Protein AF-A0A2E4QQ95-F1 (afdb_monomer_lite)

pLDDT: mean 80.76, std 22.45, range [41.06, 98.75]

Foldseek 3Di:
DDDDDDDDDDDDDDPDPDDDDDDDDDDDDDDDDDDPDDDPPPPPPPPDDDDDDDDQDLLNLLLLLQLVVQLVVLVVVLVVQCVVDPDPVSNVVSVVVSVVSSQCSSVVSPHHPVSSVSLVVCCVVPPVSVVSSVVSNVVVVD

Radius of gyration: 28.23 Å; chains: 1; bounding box: 50×64×76 Å

Structure (mmCIF, N/CA/C/O backbone):
data_AF-A0A2E4QQ95-F1
#
_entry.id   AF-A0A2E4QQ95-F1
#
loop_
_atom_site.group_PDB
_atom_site.id
_atom_site.type_symbol
_atom_site.label_atom_id
_atom_site.label_alt_id
_atom_site.label_comp_id
_atom_site.label_asym_id
_atom_site.label_entity_id
_atom_site.label_seq_id
_atom_site.pdbx_PDB_ins_code
_atom_site.Cartn_x
_atom_site.Cartn_y
_atom_site.Cartn_z
_atom_site.occupancy
_atom_site.B_iso_or_equiv
_atom_site.auth_seq_id
_atom_site.auth_comp_id
_atom_site.auth_asym_id
_atom_site.auth_atom_id
_atom_site.pdbx_PDB_model_num
ATOM 1 N N . MET A 1 1 ? -38.604 37.551 41.985 1.00 42.22 1 MET A N 1
ATOM 2 C CA . MET A 1 1 ? -37.288 37.723 42.644 1.00 42.22 1 MET A CA 1
ATOM 3 C C . MET A 1 1 ? -36.200 37.141 41.742 1.00 42.22 1 MET A C 1
ATOM 5 O O . MET A 1 1 ? -36.415 36.054 41.240 1.00 42.22 1 MET A O 1
ATOM 9 N N . GLY A 1 2 ? -35.093 37.878 41.535 1.00 52.56 2 GLY A N 1
ATOM 10 C CA . GLY A 1 2 ? -33.784 37.407 41.014 1.00 52.56 2 GLY A CA 1
ATOM 11 C C . GLY A 1 2 ? -33.699 37.059 39.516 1.00 52.56 2 GLY A C 1
ATOM 12 O O . GLY A 1 2 ? -33.968 35.932 39.151 1.00 52.56 2 GLY A O 1
ATOM 13 N N . ARG A 1 3 ? -33.522 38.004 38.579 1.00 56.59 3 ARG A N 1
ATOM 14 C CA . ARG A 1 3 ? -32.277 38.654 38.082 1.00 56.59 3 ARG A CA 1
ATOM 15 C C . ARG A 1 3 ? -31.191 37.732 37.480 1.00 56.59 3 ARG A C 1
ATOM 17 O O . ARG A 1 3 ? -30.492 37.067 38.232 1.00 56.59 3 ARG A O 1
ATOM 24 N N . ARG A 1 4 ? -30.898 38.035 36.198 1.00 49.31 4 ARG A N 1
ATOM 25 C CA . ARG A 1 4 ? -29.625 37.917 35.436 1.00 49.31 4 ARG A CA 1
ATOM 26 C C . ARG A 1 4 ? -29.327 36.519 34.855 1.00 49.31 4 ARG A C 1
ATOM 28 O O . ARG A 1 4 ? -29.560 35.534 35.523 1.00 49.31 4 ARG A O 1
ATOM 35 N N . ALA A 1 5 ? -28.822 36.354 33.631 1.00 53.81 5 ALA A N 1
ATOM 36 C CA . ALA A 1 5 ? -28.116 37.279 32.747 1.00 53.81 5 ALA A CA 1
ATOM 37 C C . ALA A 1 5 ? -28.389 36.983 31.259 1.00 53.81 5 ALA A C 1
ATOM 39 O O . ALA A 1 5 ? -28.541 35.837 30.850 1.00 53.81 5 ALA A O 1
ATOM 40 N N . LEU A 1 6 ? -28.397 38.064 30.480 1.00 52.34 6 LEU A N 1
ATOM 41 C CA . LEU A 1 6 ? -28.345 38.109 29.024 1.00 52.34 6 LEU A CA 1
ATOM 42 C C . LEU A 1 6 ? -27.077 37.426 28.488 1.00 52.34 6 LEU A C 1
ATOM 44 O O . LEU A 1 6 ? -25.979 37.674 28.989 1.00 52.34 6 LEU A O 1
ATOM 48 N N . LYS A 1 7 ? -27.225 36.679 27.396 1.00 50.97 7 LYS A N 1
ATOM 49 C CA . LYS A 1 7 ? -26.178 36.497 26.384 1.00 50.97 7 LYS A CA 1
ATOM 50 C C . LYS A 1 7 ? -26.846 36.555 25.008 1.00 50.97 7 LYS A C 1
ATOM 52 O O . LYS A 1 7 ? -27.136 35.553 24.375 1.00 50.97 7 LYS A O 1
ATOM 57 N N . GLU A 1 8 ? -27.175 37.778 24.621 1.00 56.34 8 GLU A N 1
ATOM 58 C CA . GLU A 1 8 ? -27.351 38.199 23.226 1.00 56.34 8 GLU A CA 1
ATOM 59 C C . GLU A 1 8 ? -25.958 38.184 22.524 1.00 56.34 8 GLU A C 1
ATOM 61 O O . GLU A 1 8 ? -24.937 38.093 23.212 1.00 56.34 8 GLU A O 1
ATOM 66 N N . PRO A 1 9 ? -25.837 38.420 21.208 1.00 53.97 9 PRO A N 1
ATOM 67 C CA . PRO A 1 9 ? -26.308 37.582 20.108 1.00 53.97 9 PRO A CA 1
ATOM 68 C C . PRO A 1 9 ? -25.211 37.493 19.001 1.00 53.97 9 PRO A C 1
ATOM 70 O O . PRO A 1 9 ? -24.081 37.928 19.193 1.00 53.97 9 PRO A O 1
ATOM 73 N N . ILE A 1 10 ? -25.568 36.992 17.812 1.00 51.75 10 ILE A N 1
ATOM 74 C CA . ILE A 1 10 ? -24.926 37.290 16.509 1.00 51.75 10 ILE A CA 1
ATOM 75 C C . ILE A 1 10 ? -23.469 36.811 16.305 1.00 51.75 10 ILE A C 1
ATOM 77 O O . ILE A 1 10 ? -22.506 37.436 16.732 1.00 51.75 10 ILE A O 1
ATOM 81 N N . MET A 1 11 ? -23.306 35.825 15.417 1.00 44.97 11 MET A N 1
ATOM 82 C CA . MET A 1 11 ? -22.588 36.070 14.156 1.00 44.97 11 MET A CA 1
ATOM 83 C C . MET A 1 11 ? -23.020 35.055 13.093 1.00 44.97 11 MET A C 1
ATOM 85 O O . MET A 1 11 ? -22.446 33.987 12.907 1.00 44.97 11 MET A O 1
ATOM 89 N N . ILE A 1 12 ? -24.100 35.432 12.411 1.00 56.34 12 ILE A N 1
ATOM 90 C CA . ILE A 1 12 ? -24.527 34.897 11.124 1.00 56.34 12 ILE A CA 1
ATOM 91 C C . ILE A 1 12 ? -23.603 35.473 10.035 1.00 56.34 12 ILE A C 1
ATOM 93 O O . ILE A 1 12 ? -23.235 36.644 10.073 1.00 56.34 12 ILE A O 1
ATOM 97 N N . LEU A 1 13 ? -23.330 34.626 9.040 1.00 45.09 13 LEU A N 1
ATOM 98 C CA . LEU A 1 13 ? -22.974 34.935 7.650 1.00 45.09 13 LEU A CA 1
ATOM 99 C C . LEU A 1 13 ? -21.540 35.383 7.314 1.00 45.09 13 LEU A C 1
ATOM 101 O O . LEU A 1 13 ? -21.178 36.556 7.309 1.00 45.09 13 LEU A O 1
ATOM 105 N N . LYS A 1 14 ? -20.770 34.382 6.862 1.00 43.03 14 LYS A N 1
ATOM 106 C CA . LYS A 1 14 ? -20.189 34.303 5.505 1.00 43.03 14 LYS A CA 1
ATOM 107 C C . LYS A 1 14 ? -19.847 35.661 4.869 1.00 43.03 14 LYS A C 1
ATOM 109 O O . LYS A 1 14 ? -20.637 36.255 4.140 1.00 43.03 14 LYS A O 1
ATOM 114 N N . LYS A 1 15 ? -18.601 36.094 5.058 1.00 44.66 15 LYS A N 1
ATOM 115 C CA . LYS A 1 15 ? -17.977 37.136 4.237 1.00 44.66 15 LYS A CA 1
ATOM 116 C C . LYS A 1 15 ? -17.585 36.549 2.878 1.00 44.66 15 LYS A C 1
ATOM 118 O O . LYS A 1 15 ? -16.460 36.104 2.700 1.00 44.66 15 LYS A O 1
ATOM 123 N N . PHE A 1 16 ? -18.509 36.570 1.926 1.00 47.84 16 PHE A N 1
ATOM 124 C CA . PHE A 1 16 ? -18.184 36.545 0.498 1.00 47.84 16 PHE A CA 1
ATOM 125 C C . PHE A 1 16 ? -18.849 37.760 -0.148 1.00 47.84 16 PHE A C 1
ATOM 127 O O . PHE A 1 16 ? -19.929 37.678 -0.725 1.00 47.84 16 PHE A O 1
ATOM 134 N N . CYS A 1 17 ? -18.204 38.920 -0.004 1.00 53.88 17 CYS A N 1
ATOM 135 C CA . CYS A 1 17 ? -18.492 40.062 -0.862 1.00 53.88 17 CYS A CA 1
ATOM 136 C C . CYS A 1 17 ? -17.836 39.794 -2.215 1.00 53.88 17 CYS A C 1
ATOM 138 O O . CYS A 1 17 ? -16.621 39.936 -2.368 1.00 53.88 17 CYS A O 1
ATOM 140 N N . GLY A 1 18 ? -18.665 39.381 -3.173 1.00 46.31 18 GLY A N 1
ATOM 141 C CA . GLY A 1 18 ? -18.318 39.331 -4.582 1.00 46.31 18 GLY A CA 1
ATOM 142 C C . GLY A 1 18 ? -17.807 40.689 -5.054 1.00 46.31 18 GLY A C 1
ATOM 143 O O . GLY A 1 18 ? -18.394 41.733 -4.761 1.00 46.31 18 GLY A O 1
ATOM 144 N N . ARG A 1 19 ? -16.689 40.673 -5.778 1.00 55.19 19 ARG A N 1
ATOM 145 C CA . ARG A 1 19 ? -16.228 41.830 -6.539 1.00 55.19 19 ARG A CA 1
ATOM 146 C C . ARG A 1 19 ? -16.585 41.608 -7.997 1.00 55.19 19 ARG A C 1
ATOM 148 O O . ARG A 1 19 ? -16.349 40.546 -8.559 1.00 55.19 19 ARG A O 1
ATOM 155 N N . ALA A 1 20 ? -17.234 42.639 -8.515 1.00 47.69 20 ALA A N 1
ATOM 156 C CA . ALA A 1 20 ? -17.891 42.738 -9.795 1.00 47.69 20 ALA A CA 1
ATOM 157 C C . ALA A 1 20 ? -17.005 42.339 -10.981 1.00 47.69 20 ALA A C 1
ATOM 159 O O . ALA A 1 20 ? -15.852 42.744 -11.100 1.00 47.69 20 ALA A O 1
ATOM 160 N N . MET A 1 21 ? -17.632 41.588 -11.878 1.00 50.66 21 MET A N 1
ATOM 161 C CA . MET A 1 21 ? -17.215 41.287 -13.236 1.00 50.66 21 MET A CA 1
ATOM 162 C C . MET A 1 21 ? -17.668 42.428 -14.155 1.00 50.66 21 MET A C 1
ATOM 164 O O . MET A 1 21 ? -18.862 42.547 -14.386 1.00 50.66 21 MET A O 1
ATOM 168 N N . LEU A 1 22 ? -16.733 43.241 -14.655 1.00 50.16 22 LEU A N 1
ATOM 169 C CA . LEU A 1 22 ? -16.801 44.122 -15.841 1.00 50.16 22 LEU A CA 1
ATOM 170 C C . LEU A 1 22 ? -15.325 44.480 -16.155 1.00 50.16 22 LEU A C 1
ATOM 172 O O . LEU A 1 22 ? -14.581 44.758 -15.225 1.00 50.16 22 LEU A O 1
ATOM 176 N N . ALA A 1 23 ? -14.773 44.484 -17.366 1.00 46.34 23 ALA A N 1
ATOM 177 C CA . ALA A 1 23 ? -15.328 44.567 -18.703 1.00 46.34 23 ALA A CA 1
ATOM 178 C C . ALA A 1 23 ? -14.326 43.979 -19.718 1.00 46.34 23 ALA A C 1
ATOM 180 O O . ALA A 1 23 ? -13.113 43.999 -19.509 1.00 46.34 23 ALA A O 1
ATOM 181 N N . SER A 1 24 ? -14.851 43.492 -20.839 1.00 47.31 24 SER A N 1
ATOM 182 C CA . SER A 1 24 ? -14.099 43.132 -22.037 1.00 47.31 24 SER A CA 1
ATOM 183 C C . SER A 1 24 ? -13.370 44.353 -22.607 1.00 47.31 24 SER A C 1
ATOM 185 O O . SER A 1 24 ? -14.007 45.344 -22.957 1.00 47.31 24 SER A O 1
ATOM 187 N N . ALA A 1 25 ? -12.054 44.252 -22.772 1.00 45.81 25 ALA A N 1
ATOM 188 C CA . ALA A 1 25 ? -11.292 45.108 -23.672 1.00 45.81 25 ALA A CA 1
ATOM 189 C C . ALA A 1 25 ? -10.438 44.204 -24.563 1.00 45.81 25 ALA A C 1
ATOM 191 O O . ALA A 1 25 ? -9.449 43.619 -24.127 1.00 45.81 25 ALA A O 1
ATOM 192 N N . ALA A 1 26 ? -10.878 44.051 -25.811 1.00 53.88 26 ALA A N 1
ATOM 193 C CA . ALA A 1 26 ? -10.063 43.505 -26.877 1.00 53.88 26 ALA A CA 1
ATOM 194 C C . ALA A 1 26 ? -8.849 44.421 -27.073 1.00 53.88 26 ALA A C 1
ATOM 196 O O . ALA A 1 26 ? -9.019 45.611 -27.336 1.00 53.88 26 ALA A O 1
ATOM 197 N N . ILE A 1 27 ? -7.638 43.877 -26.969 1.00 51.97 27 ILE A N 1
ATOM 198 C CA . ILE A 1 27 ? -6.445 44.537 -27.495 1.00 51.97 27 ILE A CA 1
ATOM 199 C C . ILE A 1 27 ? -5.804 43.582 -28.487 1.00 51.97 27 ILE A C 1
ATOM 201 O O . ILE A 1 27 ? -5.462 42.441 -28.182 1.00 51.97 27 ILE A O 1
ATOM 205 N N . ALA A 1 28 ? -5.763 44.088 -29.711 1.00 48.19 28 ALA A N 1
ATOM 206 C CA . ALA A 1 28 ? -5.261 43.460 -30.902 1.00 48.19 28 ALA A CA 1
ATOM 207 C C . ALA A 1 28 ? -3.791 43.041 -30.770 1.00 48.19 28 ALA A C 1
ATOM 209 O O . ALA A 1 28 ? -2.980 43.695 -30.117 1.00 48.19 28 ALA A O 1
ATOM 210 N N . LEU A 1 29 ? -3.472 41.964 -31.484 1.00 55.78 29 LEU A N 1
ATOM 211 C CA . LEU A 1 29 ? -2.134 41.618 -31.944 1.00 55.78 29 LEU A CA 1
ATOM 212 C C . LEU A 1 29 ? -1.433 42.861 -32.507 1.00 55.78 29 LEU A C 1
ATOM 214 O O . LEU A 1 29 ? -1.985 43.471 -33.419 1.00 55.78 29 LEU A O 1
ATOM 218 N N . MET A 1 30 ? -0.213 43.172 -32.057 1.00 49.66 30 MET A N 1
ATOM 219 C CA . MET A 1 30 ? 0.872 43.557 -32.966 1.00 49.66 30 MET A CA 1
ATOM 220 C C . MET A 1 30 ? 2.238 43.695 -32.278 1.00 49.66 30 MET A C 1
ATOM 222 O O . MET A 1 30 ? 2.418 44.488 -31.364 1.00 49.66 30 MET A O 1
ATOM 226 N N . SER A 1 31 ? 3.187 42.934 -32.839 1.00 46.31 31 SER A N 1
ATOM 227 C CA . SER A 1 31 ? 4.597 43.262 -33.110 1.00 46.31 31 SER A CA 1
ATOM 228 C C . SER A 1 31 ? 5.542 43.659 -31.972 1.00 46.31 31 SER A C 1
ATOM 230 O O . SER A 1 31 ? 5.329 44.612 -31.234 1.00 46.31 31 SER A O 1
ATOM 232 N N . GLY A 1 32 ? 6.683 42.960 -31.953 1.00 53.94 32 GLY A N 1
ATOM 233 C CA . GLY A 1 32 ? 7.849 43.270 -31.140 1.00 53.94 32 GLY A CA 1
ATOM 234 C C . GLY A 1 32 ? 8.312 44.724 -31.247 1.00 53.94 32 GLY A C 1
ATOM 235 O O . GLY A 1 32 ? 8.360 45.319 -32.320 1.00 53.94 32 GLY A O 1
ATOM 236 N N . GLY A 1 33 ? 8.675 45.265 -30.093 1.00 45.84 33 GLY A N 1
ATOM 237 C CA . GLY A 1 33 ? 9.183 46.615 -29.899 1.00 45.84 33 GLY A CA 1
ATOM 238 C C . GLY A 1 33 ? 9.071 46.936 -28.416 1.00 45.84 33 GLY A C 1
ATOM 239 O O . GLY A 1 33 ? 7.977 46.921 -27.864 1.00 45.84 33 GLY A O 1
ATOM 240 N N . ALA A 1 34 ? 10.208 47.123 -27.749 1.00 49.00 34 ALA A N 1
ATOM 241 C CA . ALA A 1 34 ? 10.291 47.282 -26.304 1.00 49.00 34 ALA A CA 1
ATOM 242 C C . ALA A 1 34 ? 9.419 48.447 -25.801 1.00 49.00 34 ALA A C 1
ATOM 244 O O . ALA A 1 34 ? 9.689 49.609 -26.098 1.00 49.00 34 ALA A O 1
ATOM 245 N N . VAL A 1 35 ? 8.408 48.130 -24.991 1.00 43.22 35 VAL A N 1
ATOM 246 C CA . VAL A 1 35 ? 7.714 49.088 -24.128 1.00 43.22 35 VAL A CA 1
ATOM 247 C C . VAL A 1 35 ? 7.935 48.623 -22.696 1.00 43.22 35 VAL A C 1
ATOM 249 O O . VAL A 1 35 ? 7.428 47.592 -22.266 1.00 43.22 35 VAL A O 1
ATOM 252 N N . ILE A 1 36 ? 8.750 49.390 -21.981 1.00 51.66 36 ILE A N 1
ATOM 253 C CA . ILE A 1 36 ? 9.001 49.303 -20.541 1.00 51.66 36 ILE A CA 1
ATOM 254 C C . ILE A 1 36 ? 7.703 49.655 -19.798 1.00 51.66 36 ILE A C 1
ATOM 256 O O . ILE A 1 36 ? 7.462 50.804 -19.436 1.00 51.66 36 ILE A O 1
ATOM 260 N N . ALA A 1 37 ? 6.831 48.661 -19.631 1.00 45.81 37 ALA A N 1
ATOM 261 C CA . ALA A 1 37 ? 5.666 48.725 -18.763 1.00 45.81 37 ALA A CA 1
ATOM 262 C C . ALA A 1 37 ? 6.079 48.219 -17.377 1.00 45.81 37 ALA A C 1
ATOM 264 O O . ALA A 1 37 ? 6.532 47.088 -17.241 1.00 45.81 37 ALA A O 1
ATOM 265 N N . GLN A 1 38 ? 5.954 49.106 -16.389 1.00 41.06 38 GLN A N 1
ATOM 266 C CA . GLN A 1 38 ? 6.170 48.909 -14.956 1.00 41.06 38 GLN A CA 1
ATOM 267 C C . GLN A 1 38 ? 5.991 47.441 -14.527 1.00 41.06 38 GLN A C 1
ATOM 269 O O . GLN A 1 38 ? 4.869 46.946 -14.424 1.00 41.06 38 GLN A O 1
ATOM 274 N N . GLU A 1 39 ? 7.119 46.758 -14.311 1.00 42.00 39 GLU A N 1
ATOM 275 C CA . GLU A 1 39 ? 7.181 45.394 -13.794 1.00 42.00 39 GLU A CA 1
ATOM 276 C C . GLU A 1 39 ? 6.548 45.368 -12.400 1.00 42.00 39 GLU A C 1
ATOM 278 O O . GLU A 1 39 ? 7.200 45.599 -11.382 1.00 42.00 39 GLU A O 1
ATOM 283 N N . ALA A 1 40 ? 5.256 45.050 -12.335 1.00 47.31 40 ALA A N 1
ATOM 284 C CA . ALA A 1 40 ? 4.772 44.257 -11.223 1.00 47.31 40 ALA A CA 1
ATOM 285 C C . ALA A 1 40 ? 5.501 42.918 -11.348 1.00 47.31 40 ALA A C 1
ATOM 287 O O . ALA A 1 40 ? 5.117 42.061 -12.144 1.00 47.31 40 ALA A O 1
ATOM 288 N N . THR A 1 41 ? 6.613 42.789 -10.627 1.00 46.97 41 THR A N 1
ATOM 289 C CA . THR A 1 41 ? 7.334 41.537 -10.454 1.00 46.97 41 THR A CA 1
ATOM 290 C C . THR A 1 41 ? 6.370 40.549 -9.811 1.00 46.97 41 THR A C 1
ATOM 292 O O . THR A 1 41 ? 6.242 40.458 -8.593 1.00 46.97 41 THR A O 1
ATOM 295 N N . VAL A 1 42 ? 5.631 39.811 -10.640 1.00 51.06 42 VAL A N 1
ATOM 296 C CA . VAL A 1 42 ? 5.046 38.548 -10.208 1.00 51.06 42 VAL A CA 1
ATOM 297 C C . VAL A 1 42 ? 6.249 37.739 -9.740 1.00 51.06 42 VAL A C 1
ATOM 299 O O . VAL A 1 42 ? 7.166 37.539 -10.544 1.00 51.06 42 VAL A O 1
ATOM 302 N N . PRO A 1 43 ? 6.328 37.338 -8.458 1.00 52.59 43 PRO A N 1
ATOM 303 C CA . PRO A 1 43 ? 7.399 36.464 -8.025 1.00 52.59 43 PRO A CA 1
ATOM 304 C C . PRO A 1 43 ? 7.357 35.264 -8.960 1.00 52.59 43 PRO A C 1
ATOM 306 O O . PRO A 1 43 ? 6.325 34.596 -9.043 1.00 52.59 43 PRO A O 1
ATOM 309 N N . ALA A 1 44 ? 8.433 35.040 -9.716 1.00 60.38 44 ALA A N 1
ATOM 310 C CA . ALA A 1 44 ? 8.572 33.823 -10.492 1.00 60.38 44 ALA A CA 1
ATOM 311 C C . ALA A 1 44 ? 8.314 32.678 -9.513 1.00 60.38 44 ALA A C 1
ATOM 313 O O . ALA A 1 44 ? 9.045 32.538 -8.526 1.00 60.38 44 ALA A O 1
ATOM 314 N N . ALA A 1 45 ? 7.220 31.939 -9.721 1.00 59.47 45 ALA A N 1
ATOM 315 C CA . ALA A 1 45 ? 6.920 30.771 -8.920 1.00 59.47 45 ALA A CA 1
ATOM 316 C C . ALA A 1 45 ? 8.138 29.865 -9.058 1.00 59.47 45 ALA A C 1
ATOM 318 O O . ALA A 1 45 ? 8.442 29.373 -10.146 1.00 59.47 45 ALA A O 1
ATOM 319 N N . LYS A 1 46 ? 8.907 29.757 -7.975 1.00 57.94 46 LYS A N 1
ATOM 320 C CA . LYS A 1 46 ? 10.089 28.912 -7.925 1.00 57.94 46 LYS A CA 1
ATOM 321 C C . LYS A 1 46 ? 9.573 27.513 -8.227 1.00 57.94 46 LYS A C 1
ATOM 323 O O . LYS A 1 46 ? 8.778 26.993 -7.445 1.00 57.94 46 LYS A O 1
ATOM 328 N N . ALA A 1 47 ? 9.933 26.971 -9.390 1.00 61.75 47 ALA A N 1
ATOM 329 C CA . ALA A 1 47 ? 9.565 25.613 -9.749 1.00 61.75 47 ALA A CA 1
ATOM 330 C C . ALA A 1 47 ? 9.988 24.715 -8.583 1.00 61.75 47 ALA A C 1
ATOM 332 O O . ALA A 1 47 ? 11.149 24.755 -8.160 1.00 61.75 47 ALA A O 1
ATOM 333 N N . ALA A 1 48 ? 9.025 24.001 -7.998 1.00 58.72 48 ALA A N 1
ATOM 334 C CA . ALA A 1 48 ? 9.338 23.006 -6.991 1.00 58.72 48 ALA A CA 1
ATOM 335 C C . ALA A 1 48 ? 10.292 21.987 -7.634 1.00 58.72 48 ALA A C 1
ATOM 337 O O . ALA A 1 48 ? 10.104 21.654 -8.809 1.00 58.72 48 ALA A O 1
ATOM 338 N N . PRO A 1 49 ? 11.334 21.533 -6.921 1.00 57.44 49 PRO A N 1
ATOM 339 C CA . PRO A 1 49 ? 12.221 20.516 -7.459 1.00 57.44 49 PRO A CA 1
ATOM 340 C C . PRO A 1 49 ? 11.388 19.281 -7.810 1.00 57.44 49 PRO A C 1
ATOM 342 O O . PRO A 1 49 ? 10.620 18.794 -6.979 1.00 57.44 49 PRO A O 1
ATOM 345 N N . ALA A 1 50 ? 11.516 18.810 -9.050 1.00 67.75 50 ALA A N 1
ATOM 346 C CA . ALA A 1 50 ? 10.952 17.530 -9.440 1.00 67.75 50 ALA A CA 1
ATOM 347 C C . ALA A 1 50 ? 11.655 16.448 -8.613 1.00 67.75 50 ALA A C 1
ATOM 349 O O . ALA A 1 50 ? 12.882 16.348 -8.642 1.00 67.75 50 ALA A O 1
ATOM 350 N N . ILE A 1 51 ? 10.885 15.689 -7.834 1.00 72.44 51 ILE A N 1
ATOM 351 C CA . ILE A 1 51 ? 11.389 14.469 -7.209 1.00 72.44 51 ILE A CA 1
ATOM 352 C C . ILE A 1 51 ? 11.501 13.450 -8.338 1.00 72.44 51 ILE A C 1
ATOM 354 O O . ILE A 1 51 ? 10.497 13.077 -8.941 1.00 72.44 51 ILE A O 1
ATOM 358 N N . GLU A 1 52 ? 12.725 13.053 -8.663 1.00 86.94 52 GLU A N 1
ATOM 359 C CA . GLU A 1 52 ? 12.972 11.997 -9.636 1.00 86.94 52 GLU A CA 1
ATOM 360 C C . GLU A 1 52 ? 12.808 10.645 -8.936 1.00 86.94 52 GLU A C 1
ATOM 362 O O . GLU A 1 52 ? 13.567 10.311 -8.027 1.00 86.94 52 GLU A O 1
ATOM 367 N N . ILE A 1 53 ? 11.779 9.896 -9.330 1.00 92.94 53 ILE A N 1
ATOM 368 C CA . ILE A 1 53 ? 11.493 8.553 -8.820 1.00 92.94 53 ILE A CA 1
ATOM 369 C C . ILE A 1 53 ? 12.011 7.543 -9.843 1.00 92.94 53 ILE A C 1
ATOM 371 O O . ILE A 1 53 ? 11.768 7.688 -11.042 1.00 92.94 53 ILE A O 1
ATOM 375 N N . ALA A 1 54 ? 12.710 6.509 -9.374 1.00 95.19 54 ALA A N 1
ATOM 376 C CA . ALA A 1 54 ? 13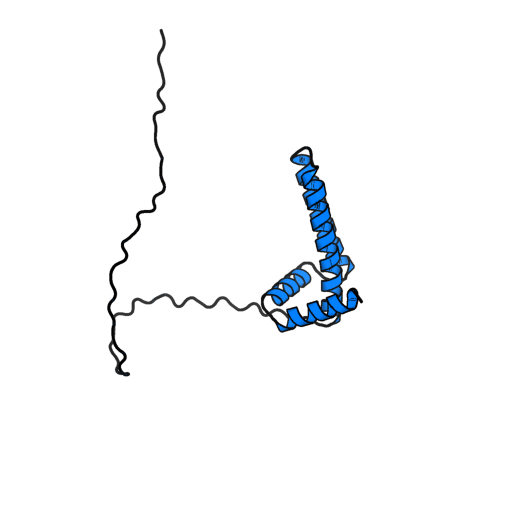.239 5.466 -10.245 1.00 95.19 54 ALA A CA 1
ATOM 377 C C . ALA A 1 54 ? 12.108 4.734 -11.005 1.00 95.19 54 ALA A C 1
ATOM 379 O O . ALA A 1 54 ? 11.104 4.374 -10.372 1.00 95.19 54 ALA A O 1
ATOM 380 N N . PRO A 1 55 ? 12.275 4.455 -12.316 1.00 96.12 55 PRO A N 1
ATOM 381 C CA . PRO A 1 55 ? 11.315 3.679 -13.101 1.00 96.12 55 PRO A CA 1
ATOM 382 C C . PRO A 1 55 ? 11.017 2.311 -12.481 1.00 96.12 55 PRO A C 1
ATOM 384 O O . PRO A 1 55 ? 11.870 1.728 -11.813 1.00 96.12 55 PRO A O 1
ATOM 387 N N . VAL A 1 56 ? 9.817 1.790 -12.729 1.00 98.06 56 VAL A N 1
ATOM 388 C CA . VAL A 1 56 ? 9.363 0.499 -12.190 1.00 98.06 56 VAL A CA 1
ATOM 389 C C . VAL A 1 56 ? 9.917 -0.650 -13.033 1.00 98.06 56 VAL A C 1
ATOM 391 O O . VAL A 1 56 ? 9.643 -0.735 -14.236 1.00 98.06 56 VAL A O 1
ATOM 394 N N . ASN A 1 57 ? 10.693 -1.550 -12.429 1.00 97.62 57 ASN A N 1
ATOM 395 C CA . ASN A 1 57 ? 11.169 -2.763 -13.109 1.00 97.62 57 ASN A CA 1
ATOM 396 C C . ASN A 1 57 ? 10.098 -3.878 -13.115 1.00 97.62 57 ASN A C 1
ATOM 398 O O . ASN A 1 57 ? 8.992 -3.669 -12.629 1.00 97.62 57 ASN A O 1
ATOM 402 N N . ASP A 1 58 ? 10.357 -5.005 -13.785 1.00 97.25 58 ASP A N 1
ATOM 403 C CA . ASP A 1 58 ? 9.342 -6.061 -13.976 1.00 97.25 58 ASP A CA 1
ATOM 404 C C . ASP A 1 58 ? 8.973 -6.736 -12.652 1.00 97.25 58 ASP A C 1
ATOM 406 O O . ASP A 1 58 ? 7.797 -6.827 -12.328 1.00 97.25 58 ASP A O 1
ATOM 410 N N . ALA A 1 59 ? 9.968 -7.086 -11.830 1.00 97.94 59 ALA A N 1
ATOM 411 C CA . ALA A 1 59 ? 9.720 -7.665 -10.512 1.00 97.94 59 ALA A CA 1
ATOM 412 C C . ALA A 1 59 ? 8.897 -6.718 -9.626 1.00 97.94 59 ALA A C 1
ATOM 414 O O . ALA A 1 59 ? 7.925 -7.138 -9.012 1.00 97.94 59 ALA A O 1
ATOM 415 N N . GLU A 1 60 ? 9.234 -5.427 -9.608 1.00 98.50 60 GLU A N 1
ATOM 416 C CA . GLU A 1 60 ? 8.471 -4.430 -8.850 1.00 98.50 60 GLU A CA 1
ATOM 417 C C . GLU A 1 60 ? 7.028 -4.282 -9.347 1.00 98.50 60 GLU A C 1
ATOM 419 O O . GLU A 1 60 ? 6.148 -3.983 -8.544 1.00 98.50 60 GLU A O 1
ATOM 424 N N . ALA A 1 61 ? 6.772 -4.477 -10.645 1.00 98.44 61 ALA A N 1
ATOM 425 C CA . ALA A 1 61 ? 5.418 -4.449 -11.184 1.00 98.44 61 ALA A CA 1
ATOM 426 C C . ALA A 1 61 ? 4.596 -5.640 -10.674 1.00 98.44 61 ALA A C 1
ATOM 428 O O . ALA A 1 61 ? 3.513 -5.410 -10.135 1.00 98.44 61 ALA A O 1
ATOM 429 N N . SER A 1 62 ? 5.137 -6.862 -10.746 1.00 98.44 62 SER A N 1
ATOM 430 C CA . SER A 1 62 ? 4.496 -8.068 -10.199 1.00 98.44 62 SER A CA 1
ATOM 431 C C . SER A 1 62 ? 4.209 -7.926 -8.705 1.00 98.44 62 SER A C 1
ATOM 433 O O . SER A 1 62 ? 3.076 -8.094 -8.258 1.00 98.44 62 SER A O 1
ATOM 435 N N . GLN A 1 63 ? 5.218 -7.516 -7.930 1.00 98.62 63 GLN A N 1
ATOM 436 C CA . GLN A 1 63 ? 5.086 -7.323 -6.484 1.00 98.62 63 GLN A CA 1
ATOM 437 C C . GLN A 1 63 ? 4.054 -6.245 -6.144 1.00 98.62 63 GLN A C 1
ATOM 439 O O . GLN A 1 63 ? 3.280 -6.394 -5.202 1.00 98.62 63 GLN A O 1
ATOM 444 N N . PHE A 1 64 ? 4.023 -5.148 -6.906 1.00 98.75 64 PHE A N 1
ATOM 445 C CA . PHE A 1 64 ? 3.057 -4.079 -6.679 1.00 98.75 64 PHE A CA 1
ATOM 446 C C . PHE A 1 64 ? 1.633 -4.533 -6.986 1.00 98.75 64 PHE A C 1
ATOM 448 O O . PHE A 1 64 ? 0.730 -4.212 -6.219 1.00 98.75 64 PHE A O 1
ATOM 455 N N . VAL A 1 65 ? 1.417 -5.272 -8.079 1.00 98.56 65 VAL A N 1
ATOM 456 C CA . VAL A 1 65 ? 0.093 -5.804 -8.426 1.00 98.56 65 VAL A CA 1
ATOM 457 C C . VAL A 1 65 ? -0.402 -6.760 -7.343 1.00 98.56 65 VAL A C 1
ATOM 459 O O . VAL A 1 65 ? -1.500 -6.546 -6.823 1.00 98.56 65 VAL A O 1
ATOM 462 N N . ALA A 1 66 ? 0.423 -7.725 -6.930 1.00 98.31 66 ALA A N 1
ATOM 463 C CA . ALA A 1 66 ? 0.088 -8.661 -5.858 1.00 98.31 66 ALA A CA 1
ATOM 464 C C . ALA A 1 66 ? -0.215 -7.933 -4.534 1.00 98.31 66 ALA A C 1
ATOM 466 O O . ALA A 1 66 ? -1.258 -8.160 -3.911 1.00 98.31 66 ALA A O 1
ATOM 467 N N . ALA A 1 67 ? 0.635 -6.975 -4.146 1.00 98.50 67 ALA A N 1
ATOM 468 C CA . ALA A 1 67 ? 0.446 -6.193 -2.927 1.00 98.50 67 ALA A CA 1
ATOM 469 C C . ALA A 1 67 ? -0.832 -5.352 -3.001 1.00 98.50 67 ALA A C 1
ATOM 471 O O . ALA A 1 67 ? -1.609 -5.316 -2.053 1.00 98.50 67 ALA A O 1
ATOM 472 N N . ASN A 1 68 ? -1.093 -4.696 -4.132 1.00 98.31 68 ASN A N 1
ATOM 473 C CA . ASN A 1 68 ? -2.260 -3.838 -4.308 1.00 98.31 68 ASN A CA 1
ATOM 474 C C . ASN A 1 68 ? -3.573 -4.638 -4.266 1.00 98.31 68 ASN A C 1
ATOM 476 O O . ASN A 1 68 ? -4.570 -4.134 -3.749 1.00 98.31 68 ASN A O 1
ATOM 480 N N . LEU A 1 69 ? -3.592 -5.885 -4.751 1.00 97.88 69 LEU A N 1
ATOM 481 C CA . LEU A 1 69 ? -4.746 -6.778 -4.589 1.00 97.88 69 LEU A CA 1
ATOM 482 C C . LEU A 1 69 ? -5.015 -7.071 -3.105 1.00 97.88 69 LEU A C 1
ATOM 484 O O . LEU A 1 69 ? -6.129 -6.828 -2.635 1.00 97.88 69 LEU A O 1
ATOM 488 N N . LYS A 1 70 ? -3.986 -7.477 -2.350 1.00 98.19 70 LYS A N 1
ATOM 489 C CA . LYS A 1 70 ? -4.090 -7.722 -0.901 1.00 98.19 70 LYS A CA 1
ATOM 490 C C . LYS A 1 70 ? -4.486 -6.464 -0.122 1.00 98.19 70 LYS A C 1
ATOM 492 O O . LYS A 1 70 ? -5.376 -6.511 0.721 1.00 98.19 70 LYS A O 1
ATOM 497 N N . VAL A 1 71 ? -3.871 -5.317 -0.413 1.00 98.31 71 VAL A N 1
ATOM 498 C CA . VAL A 1 71 ? -4.185 -4.032 0.235 1.00 98.31 71 VAL A CA 1
ATOM 499 C C . VAL A 1 71 ? -5.646 -3.644 0.001 1.00 98.31 71 VAL A C 1
ATOM 501 O O . VAL A 1 71 ? -6.323 -3.226 0.940 1.00 98.31 71 VAL A O 1
ATOM 504 N N . ASN A 1 72 ? -6.160 -3.818 -1.220 1.00 97.88 72 ASN A N 1
ATOM 505 C CA . ASN A 1 72 ? -7.565 -3.541 -1.520 1.00 97.88 72 ASN A CA 1
ATOM 506 C C . ASN A 1 72 ? -8.510 -4.494 -0.781 1.00 97.88 72 ASN A C 1
ATOM 508 O O . ASN A 1 72 ? -9.530 -4.042 -0.263 1.00 97.88 72 ASN A O 1
ATOM 512 N N . GLU A 1 73 ? -8.168 -5.780 -0.683 1.00 97.81 73 GLU A N 1
ATOM 513 C CA . GLU A 1 73 ? -8.922 -6.748 0.119 1.00 97.81 73 GLU A CA 1
ATOM 514 C C . GLU A 1 73 ? -9.000 -6.315 1.590 1.00 97.81 73 GLU A C 1
ATOM 516 O O . GLU A 1 73 ? -10.099 -6.195 2.136 1.00 97.81 73 GLU A O 1
ATOM 521 N N . ARG A 1 74 ? -7.863 -5.969 2.210 1.00 98.06 74 ARG A N 1
ATOM 522 C CA . ARG A 1 74 ? -7.818 -5.477 3.601 1.00 98.06 74 ARG A CA 1
ATOM 523 C C . ARG A 1 74 ? -8.608 -4.190 3.787 1.00 98.06 74 ARG A C 1
ATOM 525 O O . ARG A 1 74 ? -9.324 -4.040 4.774 1.00 98.06 74 ARG A O 1
ATOM 532 N N . PHE A 1 75 ? -8.540 -3.276 2.823 1.00 96.75 75 PHE A N 1
ATOM 533 C CA . PHE A 1 75 ? -9.306 -2.035 2.872 1.00 96.75 75 PHE A CA 1
ATOM 534 C C . PHE A 1 75 ? -10.820 -2.275 2.763 1.00 96.75 75 PHE A C 1
ATOM 536 O O . PHE A 1 75 ? -11.600 -1.588 3.426 1.00 96.75 75 PHE A O 1
ATOM 543 N N . MET A 1 76 ? -11.258 -3.236 1.944 1.00 98.06 76 MET A N 1
ATOM 544 C CA . MET A 1 76 ? -12.668 -3.637 1.873 1.00 98.06 76 MET A CA 1
ATOM 545 C C . MET A 1 76 ? -13.132 -4.301 3.172 1.00 98.06 76 MET A C 1
ATOM 547 O O . MET A 1 76 ? -14.204 -3.954 3.664 1.00 98.06 76 MET A O 1
ATOM 551 N N . GLN A 1 77 ? -12.316 -5.185 3.754 1.00 97.94 77 GLN A N 1
ATOM 552 C CA . GLN A 1 77 ? -12.625 -5.831 5.031 1.00 97.94 77 GLN A CA 1
ATOM 553 C C . GLN A 1 77 ? -12.748 -4.801 6.161 1.00 97.94 77 GLN A C 1
ATOM 555 O O . GLN A 1 77 ? -13.765 -4.764 6.843 1.00 97.94 77 GLN A O 1
ATOM 560 N N . MET A 1 78 ? -11.795 -3.871 6.272 1.00 98.25 78 MET A N 1
ATOM 561 C CA . MET A 1 78 ? -11.859 -2.779 7.248 1.00 98.25 78 MET A CA 1
ATOM 562 C C . MET A 1 78 ? -13.146 -1.951 7.107 1.00 98.25 78 MET A C 1
ATOM 564 O O . MET A 1 78 ? -13.740 -1.561 8.107 1.00 98.25 78 MET A O 1
ATOM 568 N N . GLN A 1 79 ? -13.592 -1.651 5.881 1.00 98.06 79 GLN A N 1
ATOM 569 C CA . GLN A 1 79 ? -14.850 -0.921 5.668 1.00 98.06 79 GLN A CA 1
ATOM 570 C C . GLN A 1 79 ? -16.071 -1.715 6.136 1.00 98.06 79 GLN A C 1
ATOM 572 O O . GLN A 1 79 ? -17.002 -1.115 6.677 1.00 98.06 79 GLN A O 1
ATOM 577 N N . LEU A 1 80 ? -16.070 -3.033 5.923 1.00 98.31 80 LEU A N 1
ATOM 578 C CA . LEU A 1 80 ? -17.117 -3.920 6.418 1.00 98.31 80 LEU A CA 1
ATOM 579 C C . LEU A 1 80 ? -17.129 -3.921 7.951 1.00 98.31 80 LEU A C 1
ATOM 581 O O . LEU A 1 80 ? -18.156 -3.593 8.541 1.00 98.31 80 LEU A O 1
ATOM 585 N N . ASP A 1 81 ? -15.981 -4.154 8.580 1.00 97.88 81 ASP A N 1
ATOM 586 C CA . ASP A 1 81 ? -15.848 -4.203 10.039 1.00 97.88 81 ASP A CA 1
ATOM 587 C C . ASP A 1 81 ? -16.237 -2.859 10.682 1.00 97.88 81 ASP A C 1
ATOM 589 O O . ASP A 1 81 ? -16.979 -2.807 11.663 1.00 97.88 81 ASP A O 1
ATOM 593 N N . LEU A 1 82 ? -15.831 -1.735 10.080 1.00 98.31 82 LEU A N 1
ATOM 594 C CA . LEU A 1 82 ? -16.224 -0.397 10.538 1.00 98.31 82 LEU A CA 1
ATOM 595 C C . LEU A 1 82 ? -17.724 -0.126 10.413 1.00 98.31 82 LEU A C 1
ATOM 597 O O . LEU A 1 82 ? -18.255 0.685 11.172 1.00 98.31 82 LEU A O 1
ATOM 601 N N . SER A 1 83 ? -18.409 -0.765 9.463 1.00 97.88 83 SER A N 1
ATOM 602 C CA . SER A 1 83 ? -19.865 -0.649 9.340 1.00 97.88 83 SER A CA 1
ATOM 603 C C . SER A 1 83 ? -20.611 -1.399 10.450 1.00 97.88 83 SER A C 1
ATOM 605 O O . SER A 1 83 ? -21.765 -1.070 10.735 1.00 97.88 83 SER A O 1
ATOM 607 N N . GLU A 1 84 ? -19.939 -2.356 11.094 1.00 97.50 84 GLU A N 1
ATOM 608 C CA . GLU A 1 84 ? -20.464 -3.192 12.176 1.00 97.50 84 GLU A CA 1
ATOM 609 C C . GLU A 1 84 ? -20.022 -2.723 13.573 1.00 97.50 84 GLU A C 1
ATOM 611 O O . GLU A 1 84 ? -20.636 -3.115 14.567 1.00 97.50 84 GLU A O 1
ATOM 616 N N . ALA A 1 85 ? -19.016 -1.846 13.660 1.00 98.12 85 ALA A N 1
ATOM 617 C CA . ALA A 1 85 ? -18.473 -1.345 14.919 1.00 98.12 85 ALA A CA 1
ATOM 618 C C . ALA A 1 85 ? -19.548 -0.691 15.812 1.00 98.12 85 ALA A C 1
ATOM 620 O O . ALA A 1 85 ? -20.243 0.254 15.423 1.00 98.12 85 ALA A O 1
ATOM 621 N N . ALA A 1 86 ? -19.645 -1.147 17.062 1.00 97.94 86 ALA A N 1
ATOM 622 C CA . ALA A 1 86 ? -20.622 -0.671 18.038 1.00 97.94 86 ALA A CA 1
ATOM 623 C C . ALA A 1 86 ? -20.155 0.582 18.797 1.00 97.94 86 ALA A C 1
ATOM 625 O O . ALA A 1 86 ? -20.943 1.218 19.507 1.00 97.94 86 ALA A O 1
ATOM 626 N N . SER A 1 87 ? -18.872 0.935 18.692 1.00 98.44 87 SER A N 1
ATOM 627 C CA . SER A 1 87 ? -18.275 2.043 19.435 1.00 98.44 87 SER A CA 1
ATOM 628 C C . SER A 1 87 ? -17.088 2.677 18.711 1.00 98.44 87 SER A C 1
ATOM 630 O O . SER A 1 87 ? -16.504 2.096 17.800 1.00 98.44 87 SER A O 1
ATOM 632 N N . GLN A 1 88 ? -16.701 3.875 19.161 1.00 97.69 88 GLN A N 1
ATOM 633 C CA . GLN A 1 88 ? -15.494 4.536 18.664 1.00 97.69 88 GLN A CA 1
ATOM 634 C C . GLN A 1 88 ? -14.220 3.755 19.021 1.00 97.69 88 GLN A C 1
ATOM 636 O O . GLN A 1 88 ? -13.314 3.691 18.206 1.00 97.69 88 GLN A O 1
ATOM 641 N N . GLU A 1 89 ? -14.160 3.142 20.207 1.00 98.44 89 GLU A N 1
ATOM 642 C CA . GLU A 1 89 ? -13.005 2.343 20.645 1.00 98.44 89 GLU A CA 1
ATOM 643 C C . GLU A 1 89 ? -12.798 1.107 19.756 1.00 98.44 89 GLU A C 1
ATOM 645 O O . GLU A 1 89 ? -11.677 0.789 19.359 1.00 98.44 89 GLU A O 1
ATOM 650 N N . GLU A 1 90 ? -13.891 0.445 19.378 1.00 98.06 90 GLU A N 1
ATOM 651 C CA . GLU A 1 90 ? -13.865 -0.668 18.428 1.00 98.06 90 GLU A CA 1
ATOM 652 C C . GLU A 1 90 ? -13.462 -0.199 17.024 1.00 98.06 90 GLU A C 1
ATOM 654 O O . GLU A 1 90 ? -12.592 -0.802 16.402 1.00 98.06 90 GLU A O 1
ATOM 659 N N . ALA A 1 91 ? -14.004 0.931 16.556 1.00 98.44 91 ALA A N 1
ATOM 660 C CA . ALA A 1 91 ? -13.613 1.514 15.274 1.00 98.44 91 ALA A CA 1
ATOM 661 C C . ALA A 1 91 ? -12.121 1.897 15.222 1.00 98.44 91 ALA A C 1
ATOM 663 O O . ALA A 1 91 ? -11.464 1.686 14.201 1.00 98.44 91 ALA A O 1
ATOM 664 N N . ASP A 1 92 ? -11.574 2.437 16.313 1.00 98.50 92 ASP A N 1
ATOM 665 C CA . ASP A 1 92 ? -10.154 2.776 16.421 1.00 98.50 92 ASP A CA 1
ATOM 666 C C . ASP A 1 92 ? -9.277 1.511 16.400 1.00 98.50 92 ASP A C 1
ATOM 668 O O . ASP A 1 92 ? -8.220 1.514 15.764 1.00 98.50 92 ASP A O 1
ATOM 672 N N . THR A 1 93 ? -9.737 0.424 17.033 1.00 98.44 93 THR A N 1
ATOM 673 C CA . THR A 1 93 ? -9.069 -0.890 17.015 1.00 98.44 93 THR A CA 1
ATOM 674 C C . THR A 1 93 ? -9.031 -1.463 15.599 1.00 98.44 93 THR A C 1
ATOM 676 O O . THR A 1 93 ? -7.946 -1.745 15.093 1.00 98.44 93 THR A O 1
ATOM 679 N N . ILE A 1 94 ? -10.179 -1.515 14.913 1.00 98.56 94 ILE A N 1
ATOM 680 C CA . ILE A 1 94 ? -10.301 -1.995 13.525 1.00 98.56 94 ILE A CA 1
ATOM 681 C C . ILE A 1 94 ? -9.371 -1.211 12.589 1.00 98.56 94 ILE A C 1
ATOM 683 O O . ILE A 1 94 ? -8.659 -1.785 11.767 1.00 98.56 94 ILE A O 1
ATOM 687 N N . GLN A 1 95 ? -9.333 0.119 12.7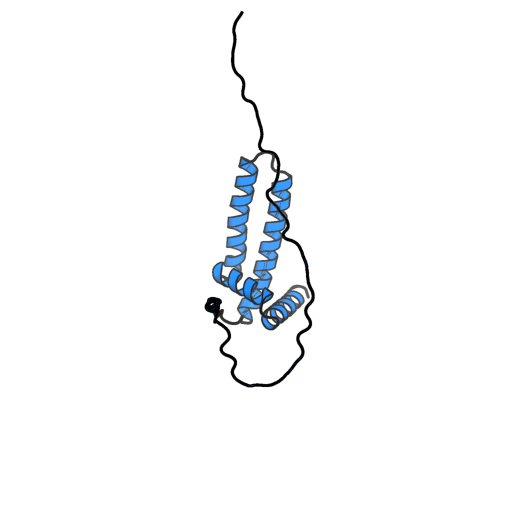19 1.00 97.94 95 GLN A N 1
ATOM 688 C CA . GLN A 1 95 ? -8.430 0.947 11.914 1.00 97.94 95 GLN A CA 1
ATOM 689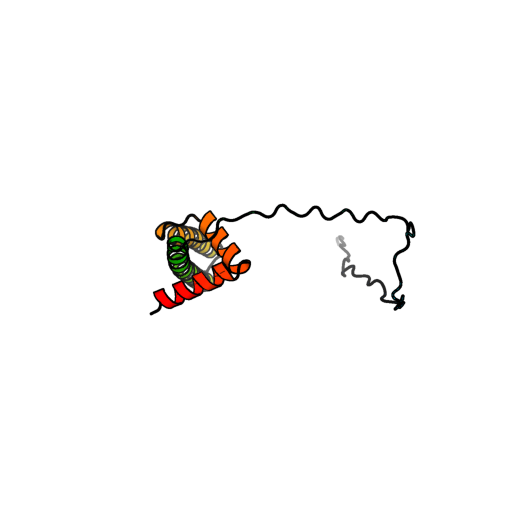 C C . GLN A 1 95 ? -6.953 0.718 12.240 1.00 97.94 95 GLN A C 1
ATOM 691 O O . GLN A 1 95 ? -6.109 0.929 11.370 1.00 97.94 95 GLN A O 1
ATOM 696 N N . GLY A 1 96 ? -6.622 0.390 13.490 1.00 98.19 96 GLY A N 1
ATOM 697 C CA . GLY A 1 96 ? -5.263 0.055 13.909 1.00 98.19 96 GLY A CA 1
ATOM 698 C C . GLY A 1 96 ? -4.793 -1.241 13.261 1.00 98.19 96 GLY A C 1
ATOM 699 O O . GLY A 1 96 ? -3.796 -1.229 12.543 1.00 98.19 96 GLY A O 1
ATOM 700 N N . GLU A 1 97 ? -5.565 -2.311 13.437 1.00 97.88 97 GLU A N 1
ATOM 701 C CA . GLU A 1 97 ? -5.280 -3.637 12.878 1.00 97.88 97 GLU A CA 1
ATOM 702 C C . GLU A 1 97 ? -5.191 -3.590 11.348 1.00 97.88 97 GLU A C 1
ATOM 704 O O . GLU A 1 97 ? -4.215 -4.055 10.766 1.00 97.88 97 GLU A O 1
ATOM 709 N N . ALA A 1 98 ? -6.130 -2.912 10.682 1.00 97.44 98 ALA A N 1
ATOM 710 C CA . ALA A 1 98 ? -6.103 -2.777 9.228 1.00 97.44 98 ALA A CA 1
ATOM 711 C C . ALA A 1 98 ? -4.853 -2.044 8.708 1.00 97.44 98 ALA A C 1
ATOM 713 O O . ALA A 1 98 ? -4.360 -2.362 7.626 1.00 97.44 98 ALA A O 1
ATOM 714 N N . LYS A 1 99 ? -4.316 -1.063 9.450 1.00 97.69 99 LYS A N 1
ATOM 715 C CA . LYS A 1 99 ? -3.060 -0.395 9.063 1.00 97.69 99 LYS A CA 1
ATOM 716 C C . LYS A 1 99 ? -1.883 -1.361 9.131 1.00 97.69 99 LYS A C 1
ATOM 718 O O . LYS A 1 99 ? -1.054 -1.338 8.227 1.00 97.69 99 LYS A O 1
ATOM 723 N N . GLU A 1 100 ? -1.810 -2.182 10.175 1.00 98.25 100 GLU A N 1
ATOM 724 C CA . GLU A 1 100 ? -0.761 -3.195 10.326 1.00 98.25 100 GLU A CA 1
ATOM 725 C C . GLU A 1 100 ? -0.862 -4.257 9.222 1.00 98.25 100 GLU A C 1
ATOM 727 O O . GLU A 1 100 ? 0.135 -4.542 8.559 1.00 98.25 100 GLU A O 1
ATOM 732 N N . ASP A 1 101 ? -2.073 -4.736 8.936 1.00 97.94 101 ASP A N 1
ATOM 733 C CA . ASP A 1 101 ? -2.350 -5.690 7.857 1.00 97.94 101 ASP A CA 1
ATOM 734 C C . ASP A 1 101 ? -1.978 -5.142 6.471 1.00 97.94 101 ASP A C 1
ATOM 736 O O . ASP A 1 101 ? -1.419 -5.860 5.643 1.00 97.94 101 ASP A O 1
ATOM 740 N N . ILE A 1 102 ? -2.264 -3.865 6.198 1.00 97.88 102 ILE A N 1
ATOM 741 C CA . ILE A 1 102 ? -1.887 -3.210 4.935 1.00 97.88 102 ILE A CA 1
ATOM 742 C C . ILE A 1 102 ? -0.364 -3.126 4.803 1.00 97.88 102 ILE A C 1
ATOM 744 O O . ILE A 1 102 ? 0.169 -3.364 3.719 1.00 97.88 102 ILE A O 1
ATOM 748 N N . VAL A 1 103 ? 0.345 -2.797 5.886 1.00 98.19 103 VAL A N 1
ATOM 749 C CA . VAL A 1 103 ? 1.814 -2.776 5.884 1.00 98.19 103 VAL A CA 1
ATOM 750 C C . VAL A 1 103 ? 2.367 -4.175 5.621 1.00 98.19 103 VAL A C 1
ATOM 752 O O . VAL A 1 103 ? 3.215 -4.329 4.742 1.00 98.19 103 VAL A O 1
ATOM 755 N N . ALA A 1 104 ? 1.848 -5.189 6.315 1.00 98.12 104 ALA A N 1
ATOM 756 C CA . ALA A 1 104 ? 2.253 -6.576 6.121 1.00 98.12 104 ALA A CA 1
ATOM 757 C C . ALA A 1 104 ? 1.999 -7.046 4.681 1.00 98.12 104 ALA A C 1
ATOM 759 O O . ALA A 1 104 ? 2.894 -7.612 4.061 1.00 98.12 104 ALA A O 1
ATOM 760 N N . ALA A 1 105 ? 0.837 -6.727 4.104 1.00 98.19 105 ALA A N 1
ATOM 761 C CA . ALA A 1 105 ? 0.497 -7.073 2.724 1.00 98.19 105 ALA A CA 1
ATOM 762 C C . ALA A 1 105 ? 1.485 -6.506 1.689 1.00 98.19 105 ALA A C 1
ATOM 764 O O . ALA A 1 105 ? 1.726 -7.139 0.664 1.00 98.19 105 ALA A O 1
ATOM 765 N N . ILE A 1 106 ? 2.062 -5.328 1.946 1.00 98.56 106 ILE A N 1
ATOM 766 C CA . ILE A 1 106 ? 3.090 -4.727 1.084 1.00 98.56 106 ILE A CA 1
ATOM 767 C C . ILE A 1 106 ? 4.439 -5.432 1.278 1.00 98.56 106 ILE A C 1
ATOM 769 O O . ILE A 1 106 ? 5.119 -5.759 0.303 1.00 98.56 106 ILE A O 1
ATOM 773 N N . GLU A 1 107 ? 4.835 -5.655 2.531 1.00 98.19 107 GLU A N 1
ATOM 774 C CA . GLU A 1 107 ? 6.146 -6.214 2.876 1.00 98.19 107 GLU A CA 1
ATOM 775 C C . GLU A 1 107 ? 6.271 -7.705 2.530 1.00 98.19 107 GLU A C 1
ATOM 777 O O . GLU A 1 107 ? 7.349 -8.147 2.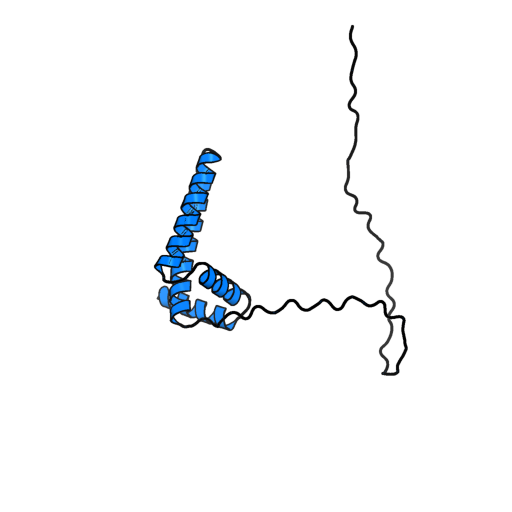129 1.00 98.19 107 GLU A O 1
ATOM 782 N N . GLU A 1 108 ? 5.179 -8.470 2.603 1.00 98.31 108 GLU A N 1
ATOM 783 C CA . GLU A 1 108 ? 5.117 -9.879 2.188 1.00 98.31 108 GLU A CA 1
ATOM 784 C C . GLU A 1 108 ? 5.455 -10.083 0.708 1.00 98.31 108 GLU A C 1
ATOM 786 O O . GLU A 1 108 ? 6.075 -11.086 0.355 1.00 98.31 108 GLU A O 1
ATOM 791 N N . GLU A 1 109 ? 5.104 -9.122 -0.148 1.00 98.25 109 GLU A N 1
ATOM 792 C CA . GLU A 1 109 ? 5.443 -9.148 -1.576 1.00 98.25 109 GLU A CA 1
ATOM 793 C C . GLU A 1 109 ? 6.870 -8.646 -1.846 1.00 98.25 109 GLU A C 1
ATOM 795 O O . GLU A 1 109 ? 7.336 -8.620 -2.983 1.00 98.25 109 GLU A O 1
ATOM 800 N N . GLY A 1 110 ? 7.612 -8.260 -0.807 1.00 98.06 110 GLY A N 1
ATOM 801 C CA . GLY A 1 110 ? 8.995 -7.805 -0.919 1.00 98.06 110 GLY A CA 1
ATOM 802 C C . GLY A 1 110 ? 9.142 -6.334 -1.310 1.00 98.06 110 GLY A C 1
ATOM 803 O O . GLY A 1 110 ? 10.239 -5.917 -1.691 1.00 98.06 110 GLY A O 1
ATOM 804 N N . LEU A 1 111 ? 8.074 -5.539 -1.198 1.00 98.56 111 LEU A N 1
ATOM 805 C CA . LEU A 1 111 ? 8.137 -4.086 -1.337 1.00 98.56 111 LEU A CA 1
ATOM 806 C C . LEU A 1 111 ? 8.295 -3.411 0.024 1.00 98.56 111 LEU A C 1
ATOM 808 O O . LEU A 1 111 ? 7.803 -3.866 1.048 1.00 98.56 111 LEU A O 1
ATOM 812 N N . THR A 1 112 ? 8.946 -2.250 0.025 1.00 98.50 112 THR A N 1
ATOM 813 C CA . THR A 1 112 ? 8.845 -1.329 1.163 1.00 98.50 112 THR A CA 1
ATOM 814 C C . THR A 1 112 ? 7.610 -0.446 0.997 1.00 98.50 112 THR A C 1
ATOM 816 O O . THR A 1 112 ? 7.221 -0.132 -0.130 1.00 98.50 112 THR A O 1
ATOM 819 N N . GLN A 1 113 ? 7.045 0.052 2.100 1.00 97.94 113 GLN A N 1
ATOM 820 C CA . GLN A 1 113 ? 5.936 1.020 2.060 1.00 97.94 113 GLN A CA 1
ATOM 821 C C . GLN A 1 113 ? 6.268 2.260 1.213 1.00 97.94 113 GLN A C 1
ATOM 823 O O . GLN A 1 113 ? 5.432 2.752 0.456 1.00 97.94 113 GLN A O 1
ATOM 828 N N . MET A 1 114 ? 7.511 2.750 1.309 1.00 97.69 114 MET A N 1
ATOM 829 C CA . MET A 1 114 ? 7.977 3.892 0.520 1.00 97.69 114 MET A CA 1
ATOM 830 C C . MET A 1 114 ? 7.976 3.568 -0.974 1.00 97.69 114 MET A C 1
ATOM 832 O O . MET A 1 114 ? 7.431 4.341 -1.759 1.00 97.69 114 MET A O 1
ATOM 836 N N . ARG A 1 115 ? 8.513 2.404 -1.367 1.00 98.38 115 ARG A N 1
ATOM 837 C CA . ARG A 1 115 ? 8.541 2.007 -2.777 1.00 98.38 115 ARG A CA 1
ATOM 838 C C . ARG A 1 115 ? 7.139 1.751 -3.331 1.00 98.38 115 ARG A C 1
ATOM 840 O O . ARG A 1 115 ? 6.849 2.160 -4.450 1.00 98.38 115 ARG A O 1
ATOM 847 N N . TYR A 1 116 ? 6.248 1.161 -2.539 1.00 98.62 11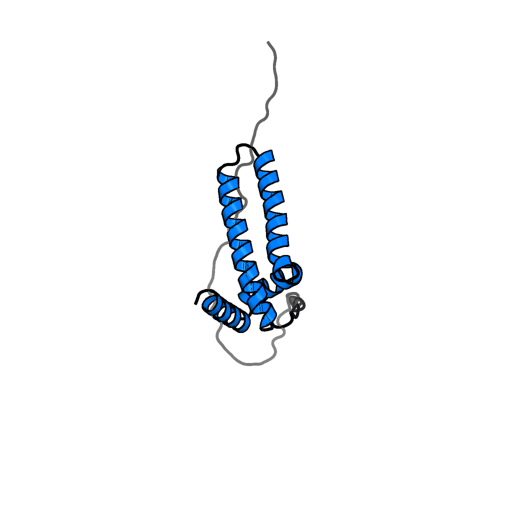6 TYR A N 1
ATOM 848 C CA . TYR A 1 116 ? 4.838 1.015 -2.902 1.00 98.62 116 TYR A CA 1
ATOM 849 C C . TYR A 1 116 ? 4.182 2.377 -3.187 1.00 98.62 116 TYR A C 1
ATOM 851 O O . TYR A 1 116 ? 3.558 2.562 -4.231 1.00 98.62 116 TYR A O 1
ATOM 859 N N . ALA A 1 117 ? 4.377 3.366 -2.307 1.00 97.88 117 ALA A N 1
ATOM 860 C CA . ALA A 1 117 ? 3.834 4.713 -2.495 1.00 97.88 117 ALA A CA 1
ATOM 861 C C . ALA A 1 117 ? 4.422 5.427 -3.728 1.00 97.88 117 ALA A C 1
ATOM 863 O O . ALA A 1 117 ? 3.697 6.109 -4.454 1.00 97.88 117 ALA A O 1
ATOM 864 N N . GLU A 1 118 ? 5.717 5.251 -3.993 1.00 98.00 118 GLU A N 1
ATOM 865 C CA . GLU A 1 118 ? 6.381 5.755 -5.199 1.00 98.00 118 GLU A CA 1
ATOM 866 C C . GLU A 1 118 ? 5.800 5.150 -6.479 1.00 98.00 118 GLU A C 1
ATOM 868 O O . GLU A 1 118 ? 5.501 5.885 -7.420 1.00 98.00 118 GLU A O 1
ATOM 873 N N . ILE A 1 119 ? 5.599 3.830 -6.515 1.00 98.44 119 ILE A N 1
ATOM 874 C CA . ILE A 1 119 ? 5.001 3.143 -7.667 1.00 98.44 119 ILE A CA 1
ATOM 875 C C . ILE A 1 119 ? 3.552 3.603 -7.860 1.00 98.44 119 ILE A C 1
ATOM 877 O O . ILE A 1 119 ? 3.159 3.908 -8.984 1.00 98.44 119 ILE A O 1
ATOM 881 N N . ALA A 1 120 ? 2.778 3.750 -6.780 1.00 97.69 120 ALA A N 1
ATOM 882 C CA . ALA A 1 120 ? 1.423 4.297 -6.847 1.00 97.69 120 ALA A CA 1
ATOM 883 C C . ALA A 1 120 ? 1.409 5.737 -7.396 1.00 97.69 120 ALA A C 1
ATOM 885 O O . ALA A 1 120 ? 0.552 6.088 -8.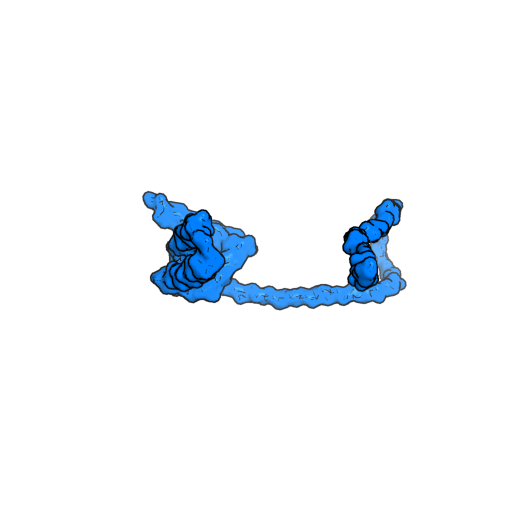209 1.00 97.69 120 ALA A O 1
ATOM 886 N N . HIS A 1 121 ? 2.380 6.568 -7.004 1.00 96.56 121 HIS A N 1
ATOM 887 C CA . HIS A 1 121 ? 2.547 7.912 -7.552 1.00 96.56 121 HIS A CA 1
ATOM 888 C C . HIS A 1 121 ? 2.917 7.880 -9.041 1.00 96.56 121 HIS A C 1
ATOM 890 O O . HIS A 1 121 ? 2.325 8.613 -9.836 1.00 96.56 121 HIS A O 1
ATOM 896 N N . LEU A 1 122 ? 3.855 7.020 -9.445 1.00 97.06 122 LEU A N 1
ATOM 897 C CA . LEU A 1 122 ? 4.223 6.842 -10.849 1.00 97.06 122 LEU A CA 1
ATOM 898 C C . LEU A 1 122 ? 3.035 6.350 -11.677 1.00 97.06 122 LEU A C 1
ATOM 900 O O . LEU A 1 122 ? 2.768 6.913 -12.727 1.00 97.06 122 LEU A O 1
ATOM 904 N N . ALA A 1 123 ? 2.245 5.396 -11.192 1.00 97.31 123 ALA A N 1
ATOM 905 C CA . ALA A 1 123 ? 1.057 4.911 -11.894 1.00 97.31 123 ALA A CA 1
ATOM 906 C C . ALA A 1 123 ? 0.025 6.022 -12.183 1.00 97.31 123 ALA A C 1
ATOM 908 O O . ALA A 1 123 ? -0.708 5.950 -13.168 1.00 97.31 123 ALA A O 1
ATOM 909 N N . GLN A 1 124 ? -0.032 7.062 -11.345 1.00 96.00 124 GLN A N 1
ATOM 910 C CA . GLN A 1 124 ? -0.915 8.217 -11.544 1.00 96.00 124 GLN A CA 1
ATOM 911 C C . GLN A 1 124 ? -0.350 9.255 -12.524 1.00 96.00 124 GLN A C 1
ATOM 913 O O . GLN A 1 124 ? -1.125 9.957 -13.174 1.00 96.00 124 GLN A O 1
ATOM 918 N N . ASN A 1 125 ? 0.977 9.378 -12.618 1.00 95.56 125 ASN A N 1
ATOM 919 C CA . ASN A 1 125 ? 1.645 10.490 -13.307 1.00 95.56 125 ASN A CA 1
ATOM 920 C C . ASN A 1 125 ? 2.440 10.066 -14.555 1.00 95.56 125 ASN A C 1
ATOM 922 O O . ASN A 1 125 ? 2.739 10.906 -15.402 1.00 95.56 125 ASN A O 1
ATOM 926 N N . ASP A 1 126 ? 2.749 8.779 -14.696 1.00 95.75 126 ASP A N 1
ATOM 927 C CA . ASP A 1 126 ? 3.477 8.179 -15.808 1.00 95.75 126 ASP A CA 1
ATOM 928 C C . ASP A 1 126 ? 2.610 7.120 -16.527 1.00 95.75 126 ASP A C 1
ATOM 930 O O . ASP A 1 126 ? 2.392 6.014 -16.014 1.00 95.75 126 ASP A O 1
ATOM 934 N N . PRO A 1 127 ? 2.139 7.417 -17.755 1.00 96.69 127 PRO A N 1
ATOM 935 C CA . PRO A 1 127 ? 1.355 6.481 -18.555 1.00 96.69 127 PRO A CA 1
ATOM 936 C C . PRO A 1 127 ? 2.066 5.159 -18.871 1.00 96.69 127 PRO A C 1
ATOM 938 O O . PRO A 1 127 ? 1.385 4.153 -19.094 1.00 96.69 127 PRO A O 1
ATOM 941 N N . GLN A 1 128 ? 3.404 5.139 -18.924 1.00 96.75 128 GLN A N 1
ATOM 942 C CA . GLN A 1 128 ? 4.160 3.908 -19.180 1.00 96.75 128 GLN A CA 1
ATOM 943 C C . GLN A 1 128 ? 4.085 2.973 -17.976 1.00 96.75 128 GLN A C 1
ATOM 945 O O . GLN A 1 128 ? 3.700 1.814 -18.136 1.00 96.75 128 GLN A O 1
ATOM 950 N N . THR A 1 129 ? 4.340 3.494 -16.772 1.00 97.81 129 THR A N 1
ATOM 951 C CA . THR A 1 129 ? 4.145 2.746 -15.524 1.00 97.81 129 THR A CA 1
ATOM 952 C C . THR A 1 129 ? 2.717 2.207 -15.418 1.00 97.81 129 THR A C 1
ATOM 954 O O . THR A 1 129 ? 2.531 1.015 -15.187 1.00 97.81 129 THR A O 1
ATOM 957 N N . LEU A 1 130 ? 1.695 3.032 -15.675 1.00 98.06 130 LEU A N 1
ATOM 958 C CA . LEU A 1 130 ? 0.302 2.571 -15.631 1.00 98.06 130 LEU A CA 1
ATOM 959 C C . LEU A 1 130 ? 0.016 1.431 -16.620 1.00 98.06 130 LEU A C 1
ATOM 961 O O . LEU A 1 130 ? -0.723 0.504 -16.297 1.00 98.06 130 LEU A O 1
ATOM 965 N N . SER A 1 131 ? 0.563 1.513 -17.834 1.00 97.94 131 SER A N 1
ATOM 966 C CA . SER A 1 131 ? 0.366 0.482 -18.860 1.00 97.94 131 SER A CA 1
ATOM 967 C C . SER A 1 131 ? 1.029 -0.836 -18.462 1.00 97.94 131 SER A C 1
ATOM 969 O O . SER A 1 131 ? 0.430 -1.891 -18.646 1.00 97.94 131 SER A O 1
ATOM 971 N N . LYS A 1 132 ? 2.221 -0.768 -17.859 1.00 97.50 132 LYS A N 1
ATOM 972 C CA . LYS A 1 132 ? 2.936 -1.933 -17.333 1.00 97.50 132 LYS A CA 1
ATOM 973 C C . LYS A 1 132 ? 2.149 -2.647 -16.236 1.00 97.50 132 LYS A C 1
ATOM 975 O O . LYS A 1 132 ? 1.939 -3.847 -16.329 1.00 97.50 132 LYS A O 1
ATOM 980 N N . LEU A 1 133 ? 1.661 -1.903 -15.242 1.00 98.19 133 LEU A N 1
ATOM 981 C CA . LEU A 1 133 ? 0.885 -2.481 -14.138 1.00 98.19 133 LEU A CA 1
ATOM 982 C C . LEU A 1 133 ? -0.442 -3.096 -14.608 1.00 98.19 133 LEU A C 1
ATOM 984 O O . LEU A 1 133 ? -0.906 -4.066 -14.023 1.00 98.19 133 LEU A O 1
ATOM 988 N N . LYS A 1 134 ? -1.059 -2.545 -15.662 1.00 97.81 134 LYS A N 1
ATOM 989 C CA . LYS A 1 134 ? -2.258 -3.138 -16.273 1.00 97.81 134 LYS A CA 1
ATOM 990 C C . LYS A 1 134 ? -1.961 -4.464 -16.962 1.00 97.81 134 LYS A C 1
ATOM 992 O O . LYS A 1 134 ? -2.719 -5.399 -16.766 1.00 97.81 134 LYS A O 1
ATOM 997 N N . ALA A 1 135 ? -0.875 -4.534 -17.732 1.00 97.44 135 ALA A N 1
ATOM 998 C CA . ALA A 1 135 ? -0.465 -5.780 -18.375 1.00 97.44 135 ALA A CA 1
ATOM 999 C C . ALA A 1 135 ? -0.192 -6.873 -17.330 1.00 97.44 135 ALA A C 1
ATOM 1001 O O . ALA A 1 135 ? -0.724 -7.968 -17.445 1.00 97.44 135 ALA A O 1
ATOM 1002 N N . GLU A 1 136 ? 0.534 -6.531 -16.266 1.00 97.25 136 GLU A N 1
ATOM 1003 C CA . GLU A 1 136 ? 0.803 -7.443 -15.153 1.00 97.25 136 GLU A CA 1
ATOM 1004 C C . GLU A 1 136 ? -0.485 -7.914 -14.450 1.00 97.25 136 GLU A C 1
ATOM 1006 O O . GLU A 1 136 ? -0.647 -9.092 -14.155 1.00 97.25 136 GLU A O 1
ATOM 1011 N N . LEU A 1 137 ? -1.444 -7.009 -14.220 1.00 96.44 137 LEU A N 1
ATOM 1012 C CA . LEU A 1 137 ? -2.742 -7.365 -13.638 1.00 96.44 137 LEU A CA 1
ATOM 1013 C C . LEU A 1 137 ? -3.558 -8.299 -14.544 1.00 96.44 137 LEU A C 1
ATOM 1015 O O . LEU A 1 137 ? -4.268 -9.168 -14.038 1.00 96.44 137 LEU A O 1
ATOM 1019 N N . ASP A 1 138 ? -3.501 -8.109 -15.860 1.00 96.38 138 ASP A N 1
ATOM 1020 C CA . ASP A 1 138 ? -4.180 -8.988 -16.815 1.00 96.38 138 ASP A CA 1
ATOM 1021 C C . ASP A 1 138 ? -3.533 -10.388 -16.830 1.00 96.38 138 ASP A C 1
ATOM 1023 O O . ASP A 1 138 ? -4.244 -11.390 -16.935 1.00 96.38 138 ASP A O 1
ATOM 1027 N N . GLU A 1 139 ? -2.208 -10.466 -16.678 1.00 93.75 139 GLU A N 1
ATOM 1028 C CA . GLU A 1 139 ? -1.460 -11.726 -16.569 1.00 93.75 139 GLU A CA 1
ATOM 1029 C C . GLU A 1 139 ? -1.788 -12.487 -15.276 1.00 93.75 139 GLU A C 1
ATOM 1031 O O . GLU A 1 139 ? -2.093 -13.675 -15.345 1.00 93.75 139 GLU A O 1
ATOM 1036 N N . GLU A 1 140 ? -1.820 -11.811 -14.123 1.00 89.69 140 GLU A N 1
ATOM 1037 C CA . GLU A 1 140 ? -2.169 -12.409 -12.820 1.00 89.69 140 GLU A CA 1
ATOM 1038 C C . GLU A 1 140 ? -3.601 -12.988 -12.788 1.00 89.69 140 GLU A C 1
ATOM 1040 O O . GLU A 1 140 ? -3.885 -13.934 -12.056 1.00 89.69 140 GLU A O 1
ATOM 1045 N N . ASN A 1 141 ? -4.522 -12.434 -13.588 1.00 87.00 141 ASN A N 1
ATOM 1046 C CA . ASN A 1 141 ? -5.928 -12.863 -13.650 1.00 87.00 141 ASN A CA 1
ATOM 1047 C C . ASN A 1 141 ? -6.238 -13.906 -14.745 1.00 87.00 141 ASN A C 1
ATOM 1049 O O . ASN A 1 141 ? -7.406 -14.286 -14.894 1.00 87.00 141 ASN A O 1
ATOM 1053 N N . SER A 1 142 ? -5.247 -14.320 -15.539 1.00 84.69 142 SER A N 1
ATOM 1054 C CA . SER A 1 142 ? -5.414 -15.247 -16.675 1.00 84.69 142 SER A CA 1
ATOM 1055 C C . SER A 1 142 ? -5.225 -16.714 -16.285 1.00 84.69 142 SER A C 1
ATOM 1057 O O . SER A 1 142 ? -5.998 -17.552 -16.810 1.00 84.69 142 SER A O 1
#

Secondary structure (DSSP, 8-state):
-----------------PPP--------------------------PPPP--PPPP-HHHHHHHHHHHHHHHHHHHHHHHHHHH-SSHHHHHHHHHHHHHHHHHHHHHTT--HHHHHHHHHHHHH-HHHHHHHHHHHHHHT-

Sequence (142 aa):
MGRRALKEPIMILKKFCGRAMLASAAIALMSGGAVIAQEATVPAAKAAPAIEIAPVNDAEASQFVAANLKVNERFMQMQLDLSEAASQEEADTIQGEAKEDIVAAIEEEGLTQMRYAEIAHLAQNDPQTLSKLKAELDEENS